Protein AF-A0A9J7ZMF9-F1 (afdb_monomer)

Organism: NCBI:txid630221

Mean predicted aligned error: 12.51 Å

Foldseek 3Di:
DVVVCVVVVNDPPDDPVVVVVVVVVVVVVVVVCVVPDDDPVVCVVVCVPVDPPPDDDDDDDDPDDPDDDDVVVVDDPVNVVVVVVVPPDDD

Radius of gyration: 32.3 Å; Cα contacts (8 Å, |Δi|>4): 16; chains: 1; bounding box: 61×34×77 Å

Secondary structure (DSSP, 8-state):
-HHHHHHTTSS--S-HHHHHHHHHHHHHHHHHHHHTPPPHHHHHHTTSS-STTS-----PPP-S------GGGG--HHHHHHHHHTTSS--

Sequence (91 aa):
MAEELEQRNILKPRNEQEQMEEKREIRHRLSRKLSQRPTVEELRHAKILIRFCDYVEVADAQDYDRRADKPWTRLTAADKVSVDGQRSVDG

Structure (mmCIF, N/CA/C/O backbone):
data_AF-A0A9J7ZMF9-F1
#
_entry.id   AF-A0A9J7ZMF9-F1
#
loop_
_atom_site.group_PDB
_atom_site.id
_atom_site.type_symbol
_atom_site.label_atom_id
_atom_site.label_alt_id
_atom_site.label_comp_id
_atom_site.label_asym_id
_atom_site.label_entity_id
_atom_site.label_seq_id
_atom_site.pdbx_PDB_ins_code
_atom_site.Cartn_x
_atom_site.Cartn_y
_atom_site.Cartn_z
_atom_site.occupancy
_atom_site.B_iso_or_equiv
_atom_site.auth_seq_id
_atom_site.auth_comp_id
_atom_site.auth_asym_id
_atom_site.auth_atom_id
_atom_site.pdbx_PDB_model_num
ATOM 1 N N . MET A 1 1 ? -20.741 -25.538 25.502 1.00 71.81 1 MET A N 1
ATOM 2 C CA . MET A 1 1 ? -21.643 -25.262 24.358 1.00 71.81 1 MET A CA 1
ATOM 3 C C . MET A 1 1 ? -21.863 -23.764 24.156 1.00 71.81 1 MET A C 1
ATOM 5 O O . MET A 1 1 ? -21.612 -23.301 23.057 1.00 71.81 1 MET A O 1
ATOM 9 N N . ALA A 1 2 ? -22.256 -22.995 25.183 1.00 80.25 2 ALA A N 1
ATOM 10 C CA . ALA A 1 2 ? -22.420 -21.536 25.062 1.00 80.25 2 ALA A CA 1
ATOM 11 C C . ALA A 1 2 ? -21.106 -20.797 24.724 1.00 80.25 2 ALA A C 1
ATOM 13 O O . ALA A 1 2 ? -21.063 -20.031 23.769 1.00 80.25 2 ALA A O 1
ATOM 14 N N . GLU A 1 3 ? -20.015 -21.121 25.422 1.00 82.50 3 GLU A N 1
ATOM 15 C CA . GLU A 1 3 ? -18.693 -20.508 25.206 1.00 82.50 3 GLU A CA 1
ATOM 16 C C . GLU A 1 3 ? -18.137 -20.736 23.784 1.00 82.50 3 GLU A C 1
ATOM 18 O O . GLU 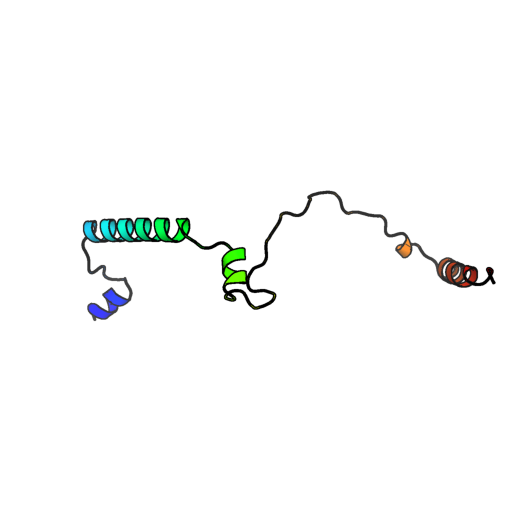A 1 3 ? -17.565 -19.837 23.173 1.00 82.50 3 GLU A O 1
ATOM 23 N N . GLU A 1 4 ? -18.376 -21.913 23.197 1.00 88.12 4 GLU A N 1
ATOM 24 C CA . GLU A 1 4 ? -17.958 -22.217 21.819 1.00 88.12 4 GLU A CA 1
ATOM 25 C C . GLU A 1 4 ? -18.722 -21.365 20.787 1.00 88.12 4 GLU A C 1
ATOM 27 O O . GLU A 1 4 ? -18.158 -20.932 19.781 1.00 88.12 4 GLU A O 1
ATOM 32 N N . LEU A 1 5 ? -20.004 -21.080 21.038 1.00 88.69 5 LEU A N 1
ATOM 33 C CA . LEU A 1 5 ? -20.820 -20.229 20.168 1.00 88.69 5 LEU A CA 1
ATOM 34 C C . LEU A 1 5 ? -20.417 -18.750 20.266 1.00 88.69 5 LEU A C 1
ATOM 36 O O . LEU A 1 5 ? -20.480 -18.040 19.260 1.00 88.69 5 LEU A O 1
ATOM 40 N N . GLU A 1 6 ? -19.966 -18.289 21.434 1.00 85.69 6 GLU A N 1
ATOM 41 C CA . GLU A 1 6 ? -19.421 -16.937 21.621 1.00 85.69 6 GLU A CA 1
ATOM 42 C C . GLU A 1 6 ? -18.074 -16.757 20.911 1.00 85.69 6 GLU A C 1
ATOM 44 O O . GLU A 1 6 ? -17.873 -15.769 20.202 1.00 85.69 6 GLU A O 1
ATOM 49 N N . GLN A 1 7 ? -17.180 -17.749 21.000 1.00 86.56 7 GLN A N 1
ATOM 50 C CA . GLN A 1 7 ? -15.899 -17.748 20.276 1.00 86.56 7 GLN A CA 1
ATOM 51 C C . GLN A 1 7 ? -16.092 -17.701 18.755 1.00 86.56 7 GLN A C 1
ATOM 53 O O . GLN A 1 7 ? -15.339 -17.031 18.047 1.00 86.56 7 GLN A O 1
ATOM 58 N N . ARG A 1 8 ? -17.139 -18.362 18.245 1.00 90.88 8 ARG A N 1
ATOM 59 C CA . ARG A 1 8 ? -17.526 -18.312 16.826 1.00 90.88 8 ARG A CA 1
ATOM 60 C C . ARG A 1 8 ? -18.315 -17.053 16.444 1.00 90.88 8 ARG A C 1
ATOM 62 O O . ARG A 1 8 ? -18.743 -16.942 15.299 1.00 90.88 8 ARG A O 1
ATOM 69 N N . ASN A 1 9 ? -18.496 -16.100 17.364 1.00 84.75 9 ASN A N 1
ATOM 70 C CA . ASN A 1 9 ? -19.277 -14.871 17.170 1.00 84.75 9 ASN A CA 1
ATOM 71 C C . ASN A 1 9 ? -20.766 -15.106 16.827 1.00 84.75 9 ASN A C 1
ATOM 73 O O . ASN A 1 9 ? -21.420 -14.206 16.298 1.00 84.75 9 ASN A O 1
ATOM 77 N N . ILE A 1 10 ? -21.302 -16.297 17.116 1.00 87.31 10 ILE A N 1
ATOM 78 C CA . ILE A 1 10 ? -22.708 -16.657 16.866 1.00 87.31 10 ILE A CA 1
ATOM 79 C C . ILE A 1 10 ? -23.591 -16.100 17.987 1.00 87.31 10 ILE A C 1
ATOM 81 O O . ILE A 1 10 ? -24.637 -15.514 17.721 1.00 87.31 10 ILE A O 1
ATOM 85 N N . LEU A 1 11 ? -23.147 -16.235 19.238 1.00 83.75 11 LEU A N 1
ATOM 86 C CA . LEU A 1 11 ? -23.716 -15.526 20.382 1.00 83.75 11 LEU A CA 1
ATOM 87 C C . LEU A 1 11 ? -22.853 -14.298 20.675 1.00 83.75 11 LEU A C 1
ATOM 89 O O . LEU A 1 11 ? -21.630 -14.393 20.759 1.00 83.75 11 LEU A O 1
ATOM 93 N N . LYS A 1 12 ? -23.483 -13.126 20.790 1.00 78.19 12 LYS A N 1
ATOM 9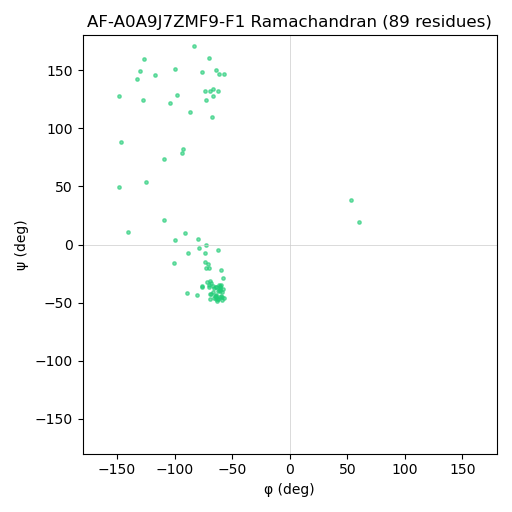4 C CA . LYS A 1 12 ? -22.806 -11.883 21.174 1.00 78.19 12 LYS A CA 1
ATOM 95 C C . LYS A 1 12 ? -22.787 -11.809 22.705 1.00 78.19 12 LYS A C 1
ATOM 97 O O . LYS A 1 12 ? -23.854 -11.634 23.284 1.00 78.19 12 LYS A O 1
ATOM 102 N N . PRO A 1 13 ? -21.620 -11.877 23.365 1.00 68.94 13 PRO A N 1
ATOM 103 C CA . PRO A 1 13 ? -21.551 -11.861 24.829 1.00 68.94 13 PRO A CA 1
ATOM 104 C C . PRO A 1 13 ? -21.820 -10.475 25.447 1.00 68.94 13 PRO A C 1
ATOM 106 O O . PRO A 1 13 ? -21.879 -10.349 26.665 1.00 68.94 13 PRO A O 1
ATOM 109 N N . ARG A 1 14 ? -21.930 -9.412 24.631 1.00 70.31 14 ARG A N 1
ATOM 110 C CA . ARG A 1 14 ? -21.728 -8.021 25.067 1.00 70.31 14 ARG A CA 1
ATOM 111 C C . ARG A 1 14 ? -22.835 -7.067 24.598 1.00 70.31 14 ARG A C 1
ATOM 11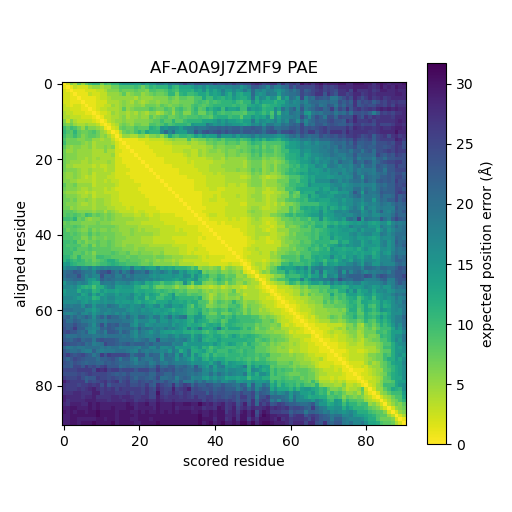3 O O . ARG A 1 14 ? -23.305 -7.176 23.464 1.00 70.31 14 ARG A O 1
ATOM 120 N N . ASN A 1 15 ? -23.210 -6.110 25.455 1.00 83.12 15 ASN A N 1
ATOM 121 C CA . ASN A 1 15 ? -24.260 -5.110 25.209 1.00 83.12 15 ASN A CA 1
ATOM 122 C C . ASN A 1 15 ? -23.987 -4.280 23.932 1.00 83.12 15 ASN A C 1
ATOM 124 O O . ASN A 1 15 ? -22.832 -4.004 23.601 1.00 83.12 15 ASN A O 1
ATOM 128 N N . GLU A 1 16 ? -25.032 -3.857 23.213 1.00 85.75 16 GLU A N 1
ATOM 129 C CA . GLU A 1 16 ? -24.906 -3.099 21.955 1.00 85.75 16 GLU A CA 1
ATOM 130 C C . GLU A 1 16 ? -24.124 -1.792 22.131 1.00 85.75 16 GLU A C 1
ATOM 132 O O . GLU A 1 16 ? -23.304 -1.433 21.282 1.00 85.75 16 GLU A O 1
ATOM 137 N N . GLN A 1 17 ? -24.328 -1.109 23.259 1.00 88.88 17 GLN A N 1
ATOM 138 C CA .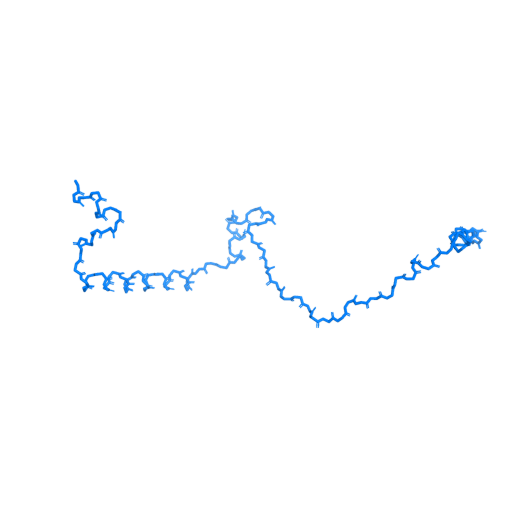 GLN A 1 17 ? -23.631 0.135 23.576 1.00 88.88 17 GLN A CA 1
ATOM 139 C C . GLN A 1 17 ? -22.120 -0.076 23.736 1.00 88.88 17 GLN A C 1
ATOM 141 O O . GLN A 1 17 ? -21.329 0.672 23.163 1.00 88.88 17 GLN A O 1
ATOM 146 N N . GLU A 1 18 ? -21.715 -1.136 24.436 1.00 88.69 18 GLU A N 1
ATOM 147 C CA . GLU A 1 18 ? -20.301 -1.478 24.615 1.00 88.69 18 GLU A CA 1
ATOM 148 C C . GLU A 1 18 ? -19.648 -1.878 23.286 1.00 88.69 18 GLU A C 1
AT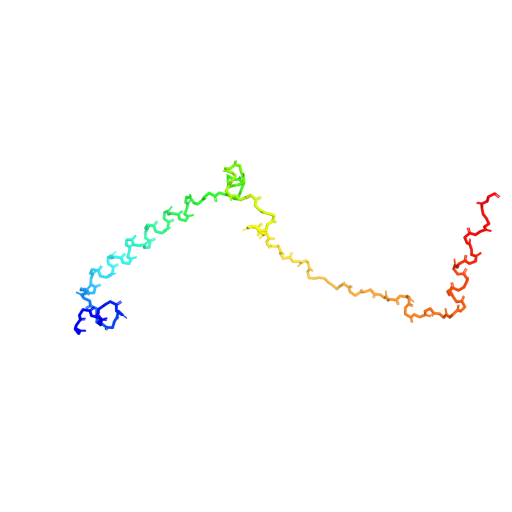OM 150 O O . GLU A 1 18 ? -18.519 -1.482 23.009 1.00 88.69 18 GLU A O 1
ATOM 155 N N . GLN A 1 19 ? -20.369 -2.589 22.412 1.00 88.75 19 GLN A N 1
AT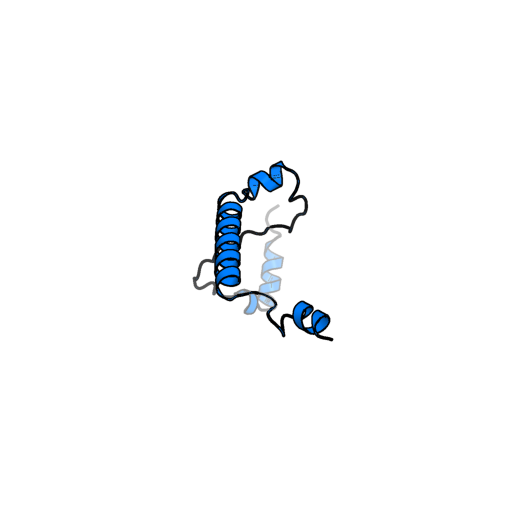OM 156 C CA . GLN A 1 19 ? -19.879 -2.897 21.063 1.00 88.75 19 GLN A CA 1
ATOM 157 C C . GLN A 1 19 ? -19.694 -1.632 20.212 1.00 88.75 19 GLN A C 1
ATOM 159 O O . GLN A 1 19 ? -18.778 -1.554 19.388 1.00 88.75 19 GLN A O 1
ATOM 164 N N . MET A 1 20 ? -20.581 -0.644 20.360 1.00 91.62 20 MET A N 1
ATOM 165 C CA . MET A 1 20 ? -20.478 0.620 19.634 1.00 91.62 20 MET A CA 1
ATOM 166 C C . MET A 1 20 ? -19.280 1.442 20.114 1.00 91.62 20 MET A C 1
ATOM 168 O O . MET A 1 20 ? -18.545 1.991 19.286 1.00 91.62 20 MET A O 1
ATOM 172 N N . GLU A 1 21 ? -19.060 1.491 21.426 1.00 94.94 21 GLU A N 1
ATOM 173 C CA . GLU A 1 21 ? -17.903 2.145 22.031 1.00 94.94 21 GLU A CA 1
ATOM 174 C C . GLU A 1 21 ? -16.595 1.459 21.620 1.00 94.94 21 GLU A C 1
ATOM 176 O O . GLU A 1 21 ? -15.701 2.122 21.097 1.00 94.94 21 GLU A O 1
ATOM 181 N N . GLU A 1 22 ? -16.530 0.127 21.683 1.00 93.94 22 GLU A N 1
ATOM 182 C CA . GLU A 1 22 ? -15.370 -0.649 21.234 1.00 93.94 22 GLU A CA 1
ATOM 183 C C . GLU A 1 22 ? -15.060 -0.397 19.749 1.00 93.94 22 GLU A C 1
ATOM 185 O O . GLU A 1 22 ? -13.919 -0.120 19.371 1.00 93.94 22 GLU A O 1
ATOM 190 N N . LYS A 1 23 ? -16.077 -0.401 18.876 1.00 94.81 23 LYS A N 1
ATOM 191 C CA . LYS A 1 23 ? -15.897 -0.057 17.455 1.00 94.81 23 LYS A CA 1
ATOM 192 C C . LYS A 1 23 ? -15.380 1.368 17.272 1.00 94.81 23 LYS A C 1
ATOM 194 O O . LYS A 1 23 ? -14.547 1.604 16.391 1.00 94.81 23 LYS A O 1
ATOM 199 N N . ARG A 1 24 ? -15.873 2.324 18.063 1.00 97.12 24 ARG A N 1
ATOM 200 C CA . ARG A 1 24 ? -15.425 3.722 18.019 1.00 97.12 24 ARG A CA 1
ATOM 201 C C . ARG A 1 24 ? -13.964 3.834 18.449 1.00 97.12 24 ARG A C 1
ATOM 203 O O . ARG A 1 24 ? -13.194 4.499 17.756 1.00 97.12 24 ARG A O 1
ATOM 210 N N . GLU A 1 25 ? -13.567 3.157 19.520 1.00 97.44 25 GLU A N 1
ATOM 211 C CA . GLU A 1 25 ? -12.181 3.119 19.989 1.00 97.44 25 GLU A CA 1
ATOM 212 C C . GLU A 1 25 ? -11.249 2.456 18.975 1.00 97.44 25 GLU A C 1
ATOM 214 O O . GLU A 1 25 ? -10.195 3.009 18.652 1.00 97.44 25 GLU A O 1
ATOM 219 N N . ILE A 1 26 ? -11.650 1.316 18.403 1.00 97.69 26 ILE A N 1
ATOM 220 C CA . ILE A 1 26 ? -10.887 0.630 17.353 1.00 97.69 26 ILE A CA 1
ATOM 221 C C . ILE A 1 26 ? -10.701 1.553 16.150 1.00 97.69 26 ILE A C 1
ATOM 223 O O . ILE A 1 26 ? -9.574 1.708 15.673 1.00 97.69 26 ILE A O 1
ATOM 227 N N . ARG A 1 27 ? -11.774 2.206 15.685 1.00 97.94 27 ARG A N 1
ATOM 228 C CA . ARG A 1 27 ? -11.717 3.153 14.562 1.00 97.94 27 ARG A CA 1
ATOM 229 C C . ARG A 1 27 ? -10.786 4.322 14.869 1.00 97.94 27 ARG A C 1
ATOM 231 O O . ARG A 1 27 ? -9.963 4.682 14.026 1.00 97.94 27 ARG A O 1
ATOM 238 N N . HIS A 1 28 ? -10.884 4.896 16.066 1.00 98.31 28 HIS A N 1
ATOM 239 C CA . HIS A 1 28 ? -10.031 6.005 16.483 1.00 98.31 28 HIS A CA 1
ATOM 240 C C . HIS A 1 28 ? -8.558 5.580 16.544 1.00 98.31 28 HIS A C 1
ATOM 242 O O . HIS A 1 28 ? -7.696 6.217 15.938 1.00 98.31 28 HIS A O 1
ATOM 248 N N . ARG A 1 29 ? -8.263 4.445 17.190 1.00 98.12 29 ARG A N 1
ATOM 249 C CA . ARG A 1 29 ? -6.911 3.883 17.289 1.00 98.12 29 ARG A CA 1
ATOM 250 C C . ARG A 1 29 ? -6.317 3.581 15.916 1.00 98.12 29 ARG A C 1
ATOM 252 O O . ARG A 1 29 ? -5.151 3.900 15.687 1.00 98.12 29 ARG A O 1
ATOM 259 N N . LEU A 1 30 ? -7.098 2.982 15.018 1.00 98.19 30 LEU A N 1
ATOM 260 C CA . LEU A 1 30 ? -6.672 2.684 13.652 1.00 98.19 30 LEU A CA 1
ATOM 261 C C . LEU A 1 30 ? -6.355 3.968 12.881 1.00 98.19 30 LEU A C 1
ATOM 263 O O . LEU A 1 30 ? -5.288 4.054 12.283 1.00 98.19 30 LEU A O 1
ATOM 267 N N . SER A 1 31 ? -7.228 4.976 12.960 1.00 98.12 31 SER A N 1
ATOM 268 C CA . SER A 1 31 ? -7.032 6.262 12.275 1.00 98.12 31 SER A CA 1
ATOM 269 C C . SER A 1 31 ? -5.717 6.924 12.692 1.00 98.12 31 SER A C 1
ATOM 271 O O . SER A 1 31 ? -4.933 7.313 11.831 1.00 98.12 31 SER A O 1
ATOM 273 N N . ARG A 1 32 ? -5.415 6.956 14.000 1.00 98.12 32 ARG A N 1
ATOM 274 C CA . ARG A 1 32 ? -4.129 7.478 14.499 1.00 98.12 32 ARG A CA 1
ATOM 275 C C . ARG A 1 32 ? -2.922 6.673 14.007 1.00 98.12 32 ARG A C 1
ATOM 277 O O . ARG A 1 32 ? -1.884 7.251 13.711 1.00 98.12 32 ARG A O 1
ATOM 284 N N . LYS A 1 33 ? -3.027 5.338 13.952 1.00 98.00 33 LYS A N 1
ATOM 285 C CA . LYS A 1 33 ? -1.933 4.479 13.463 1.00 98.00 33 LYS A CA 1
ATOM 286 C C . LYS A 1 33 ? -1.672 4.692 11.973 1.00 98.00 33 LYS A C 1
ATOM 288 O O . LYS A 1 33 ? -0.519 4.742 11.566 1.00 98.00 33 LYS A O 1
ATOM 293 N N . LEU A 1 34 ? -2.728 4.825 11.172 1.00 97.31 34 LEU A N 1
ATOM 294 C CA . LEU A 1 34 ? -2.607 5.063 9.735 1.00 97.31 34 LEU A CA 1
ATOM 295 C C . LEU A 1 34 ? -2.070 6.465 9.428 1.00 97.31 34 LEU A C 1
ATOM 297 O O . LEU A 1 34 ? -1.283 6.603 8.498 1.00 97.31 34 LEU A O 1
ATOM 301 N N . SER A 1 35 ? -2.427 7.480 10.225 1.00 96.94 35 SER A N 1
ATOM 302 C CA . SER A 1 35 ? -1.907 8.844 10.047 1.00 96.94 35 SER A CA 1
ATOM 303 C C . SER A 1 35 ? -0.427 8.993 10.412 1.00 96.94 35 SER A C 1
ATOM 305 O O . SER A 1 35 ? 0.199 9.960 10.005 1.00 96.94 35 SER A O 1
ATOM 307 N N . GLN A 1 36 ? 0.125 8.069 11.202 1.00 96.75 36 GLN A N 1
ATOM 308 C CA . GLN A 1 36 ? 1.536 8.044 11.614 1.00 96.75 36 GLN A CA 1
ATOM 309 C C . GLN A 1 36 ? 2.305 6.904 10.931 1.00 96.75 36 GLN A C 1
ATOM 311 O O . GLN A 1 36 ? 3.319 6.430 11.442 1.00 96.75 36 GLN A O 1
ATOM 316 N N . ARG A 1 37 ? 1.789 6.393 9.809 1.00 96.38 37 ARG A N 1
ATOM 317 C CA . ARG A 1 37 ? 2.434 5.299 9.088 1.00 96.38 37 ARG A CA 1
ATOM 318 C C . ARG A 1 37 ? 3.739 5.804 8.451 1.00 96.38 37 ARG A C 1
ATOM 320 O O . ARG A 1 37 ? 3.692 6.830 7.776 1.00 96.38 37 ARG A O 1
ATOM 327 N N . PRO A 1 38 ? 4.866 5.085 8.613 1.00 95.75 38 PRO A N 1
ATOM 328 C CA . PRO A 1 38 ? 6.125 5.465 7.986 1.00 95.75 38 PRO A CA 1
ATOM 329 C C . PRO A 1 38 ? 6.028 5.396 6.460 1.00 95.75 38 PRO A C 1
ATOM 331 O O . PRO A 1 38 ? 5.288 4.584 5.892 1.00 95.75 38 PRO A O 1
ATOM 334 N N . THR A 1 39 ? 6.810 6.245 5.811 1.00 93.00 39 THR A N 1
ATOM 335 C CA . THR A 1 39 ? 7.015 6.268 4.367 1.00 93.00 39 THR A CA 1
ATOM 336 C C . THR A 1 39 ? 7.822 5.056 3.905 1.00 93.00 39 THR A C 1
ATOM 338 O O . THR A 1 39 ? 8.537 4.404 4.669 1.00 93.00 39 THR A O 1
ATOM 341 N N . VAL A 1 40 ? 7.729 4.754 2.612 1.00 90.88 40 VAL A N 1
ATOM 342 C CA . VAL A 1 40 ? 8.511 3.677 1.987 1.00 90.88 40 VAL A CA 1
ATOM 343 C C . VAL A 1 40 ? 10.010 3.950 2.117 1.00 90.88 40 VAL A C 1
ATOM 345 O O . VAL A 1 40 ? 10.774 3.027 2.389 1.00 90.88 40 VAL A O 1
ATOM 348 N N . GLU A 1 41 ? 10.418 5.212 1.983 1.00 90.56 41 GLU A N 1
ATOM 349 C CA . GLU A 1 41 ? 11.816 5.629 2.091 1.00 90.56 41 GLU A CA 1
ATOM 350 C C . GLU A 1 41 ? 12.378 5.385 3.498 1.00 90.56 41 GLU A C 1
ATOM 352 O O . GLU A 1 41 ? 13.451 4.806 3.657 1.00 90.56 41 GLU A O 1
ATOM 357 N N . GLU A 1 42 ? 11.614 5.711 4.544 1.00 94.12 42 GLU A N 1
ATOM 358 C CA . GLU A 1 42 ? 11.993 5.408 5.930 1.00 94.12 42 GLU A CA 1
ATOM 359 C C . GLU A 1 42 ? 12.136 3.898 6.173 1.00 94.12 42 GLU A C 1
ATOM 361 O O . GLU A 1 42 ? 13.073 3.462 6.844 1.00 94.12 42 GLU A O 1
ATOM 366 N N . LEU A 1 43 ? 11.259 3.074 5.590 1.00 93.75 43 LEU A N 1
ATOM 367 C CA . LEU A 1 43 ? 11.344 1.614 5.709 1.00 93.75 43 LEU A CA 1
ATOM 368 C C . LEU A 1 43 ? 12.557 1.022 4.965 1.00 93.75 43 LEU A C 1
ATOM 370 O O . LEU A 1 43 ? 13.112 0.012 5.412 1.00 93.75 43 LEU A O 1
ATOM 374 N N . ARG A 1 44 ? 12.985 1.634 3.852 1.00 89.81 44 ARG A N 1
ATOM 375 C CA . ARG A 1 44 ? 14.225 1.274 3.139 1.00 89.81 44 ARG A CA 1
ATOM 376 C C . ARG A 1 44 ? 15.454 1.651 3.964 1.00 89.81 44 ARG A C 1
ATOM 378 O O . ARG A 1 44 ? 16.320 0.802 4.171 1.00 89.81 44 ARG A O 1
ATOM 385 N N . HIS A 1 45 ? 15.492 2.869 4.510 1.00 91.94 45 HIS A N 1
ATOM 386 C CA . HIS A 1 45 ? 16.567 3.324 5.399 1.00 91.94 45 HIS A CA 1
ATOM 387 C C . HIS A 1 45 ? 16.703 2.452 6.652 1.00 91.94 45 HIS A C 1
ATOM 389 O O . HIS A 1 45 ? 17.813 2.086 7.037 1.00 91.94 45 HIS A O 1
ATOM 395 N N . ALA A 1 46 ? 15.578 2.045 7.244 1.00 93.44 46 ALA A N 1
ATOM 396 C CA . ALA A 1 46 ? 15.547 1.139 8.388 1.00 93.44 46 ALA A CA 1
ATOM 397 C C . ALA A 1 46 ? 15.895 -0.323 8.039 1.00 93.44 46 ALA A C 1
ATOM 399 O O . ALA A 1 46 ? 15.900 -1.168 8.932 1.00 93.44 46 ALA A O 1
ATOM 400 N N . LYS A 1 47 ? 16.174 -0.646 6.763 1.00 90.12 47 LYS A N 1
ATOM 401 C CA . LYS A 1 47 ? 16.418 -2.013 6.263 1.00 90.12 47 LYS A CA 1
ATOM 402 C C . LYS A 1 47 ? 15.295 -2.989 6.633 1.00 90.12 47 LYS A C 1
ATOM 404 O O . LYS A 1 47 ? 15.541 -4.152 6.939 1.00 90.12 47 LYS A O 1
ATOM 409 N N . ILE A 1 48 ? 14.056 -2.508 6.592 1.00 92.31 48 ILE A N 1
ATOM 410 C CA . ILE A 1 48 ? 12.856 -3.338 6.737 1.00 92.31 48 ILE A CA 1
ATOM 411 C C . ILE A 1 48 ? 12.421 -3.845 5.355 1.00 92.31 48 ILE A C 1
ATOM 413 O O . ILE A 1 48 ? 12.104 -5.020 5.201 1.00 92.31 48 ILE A O 1
ATOM 417 N N . LEU A 1 49 ? 12.470 -2.982 4.333 1.00 89.75 49 LEU A N 1
ATOM 418 C CA . LEU A 1 49 ? 12.230 -3.348 2.931 1.00 89.75 49 LEU A CA 1
ATOM 419 C C . LEU A 1 49 ? 13.557 -3.691 2.238 1.00 89.75 49 LEU A C 1
ATOM 421 O O . LEU A 1 49 ? 14.156 -2.842 1.580 1.00 89.75 49 LEU A O 1
ATOM 425 N N . ILE A 1 50 ? 14.038 -4.924 2.426 1.00 79.81 50 ILE A N 1
ATOM 426 C CA . ILE A 1 50 ? 15.363 -5.368 1.944 1.00 79.81 50 ILE A CA 1
ATOM 427 C C . ILE A 1 50 ? 15.324 -6.188 0.653 1.00 79.81 50 ILE A C 1
ATOM 429 O O . ILE A 1 50 ? 16.368 -6.362 0.026 1.00 79.81 50 ILE A O 1
ATOM 433 N N . ARG A 1 51 ? 14.161 -6.716 0.245 1.00 81.06 51 ARG A N 1
ATOM 434 C CA . ARG A 1 51 ? 14.050 -7.538 -0.969 1.00 81.06 51 ARG A CA 1
ATOM 435 C C . ARG A 1 51 ? 13.510 -6.726 -2.135 1.00 81.06 51 ARG A C 1
ATOM 437 O O . ARG A 1 51 ? 12.722 -5.799 -1.971 1.00 81.06 51 ARG A O 1
ATOM 444 N N . PHE A 1 52 ? 13.913 -7.135 -3.334 1.00 69.62 52 PHE A N 1
ATOM 445 C CA . PHE A 1 52 ? 13.681 -6.431 -4.597 1.00 69.62 52 PHE A CA 1
ATOM 446 C C . PHE A 1 52 ? 12.193 -6.271 -4.994 1.00 69.62 52 PHE A C 1
ATOM 448 O O . PHE A 1 52 ? 11.891 -5.602 -5.973 1.00 69.62 52 PHE A O 1
ATOM 455 N N . CYS A 1 53 ? 11.245 -6.837 -4.243 1.00 77.25 53 CYS A N 1
ATOM 456 C CA . CYS A 1 53 ? 9.829 -6.892 -4.617 1.00 77.25 53 CYS A CA 1
ATOM 457 C C . CYS A 1 53 ? 8.827 -6.673 -3.466 1.00 77.25 53 CYS A C 1
ATOM 459 O O . CYS A 1 53 ? 7.636 -6.888 -3.668 1.00 77.25 53 CYS A O 1
ATOM 461 N N . ASP A 1 54 ? 9.257 -6.240 -2.274 1.00 83.25 54 ASP A N 1
ATOM 462 C CA . ASP A 1 54 ? 8.334 -6.081 -1.130 1.00 83.25 54 ASP A CA 1
ATOM 463 C C . ASP A 1 54 ? 7.386 -4.866 -1.280 1.00 83.25 54 ASP A C 1
ATOM 465 O O . ASP A 1 54 ? 6.335 -4.805 -0.641 1.00 83.25 54 ASP A O 1
ATOM 469 N N . TYR A 1 55 ? 7.735 -3.900 -2.136 1.00 85.12 55 TYR A N 1
ATOM 470 C CA . TYR A 1 55 ? 6.891 -2.756 -2.477 1.00 85.12 55 TYR A CA 1
ATOM 471 C C . TYR A 1 55 ? 7.149 -2.316 -3.920 1.00 85.12 55 TYR A C 1
ATOM 473 O O . TYR A 1 55 ? 8.298 -2.066 -4.295 1.00 85.12 55 TYR A O 1
ATOM 481 N N . VAL A 1 56 ? 6.078 -2.207 -4.709 1.00 86.44 56 VAL A N 1
ATOM 482 C CA . VAL A 1 56 ? 6.105 -1.758 -6.105 1.00 86.44 56 VAL A CA 1
ATOM 483 C C . VAL A 1 56 ? 5.104 -0.623 -6.253 1.00 86.44 56 VAL A C 1
ATOM 485 O O . VAL A 1 56 ? 3.930 -0.777 -5.916 1.00 86.44 56 VAL A O 1
ATOM 488 N N . GLU A 1 57 ? 5.573 0.518 -6.744 1.00 85.94 57 GLU A N 1
ATOM 489 C CA . GLU A 1 57 ? 4.697 1.636 -7.078 1.00 85.94 57 GLU A CA 1
ATOM 490 C C . GLU A 1 57 ? 3.931 1.321 -8.358 1.00 85.94 57 GLU A C 1
ATOM 492 O O . GLU A 1 57 ? 4.507 0.880 -9.354 1.00 85.94 57 GLU A O 1
ATOM 497 N N . VAL A 1 58 ? 2.618 1.539 -8.319 1.00 89.50 58 VAL A N 1
ATOM 498 C CA . VAL A 1 58 ? 1.749 1.409 -9.485 1.00 89.50 58 VAL A CA 1
ATOM 499 C C . VAL A 1 58 ? 1.417 2.813 -9.961 1.00 89.50 58 VAL A C 1
ATOM 501 O O . VAL A 1 58 ? 0.871 3.611 -9.203 1.00 89.50 58 VAL A O 1
ATOM 504 N N . ALA A 1 59 ? 1.760 3.097 -11.212 1.00 91.50 59 ALA A N 1
ATOM 505 C CA . ALA A 1 59 ? 1.387 4.319 -11.903 1.00 91.50 59 ALA A CA 1
ATOM 506 C C . ALA A 1 59 ? 0.511 3.965 -13.104 1.00 91.50 59 ALA A C 1
ATOM 508 O O . ALA A 1 59 ? 0.718 2.930 -13.748 1.00 91.50 59 ALA A O 1
ATOM 509 N N . ASP A 1 60 ? -0.446 4.833 -13.412 1.00 93.75 60 ASP A N 1
ATOM 510 C CA . ASP A 1 60 ? -1.270 4.669 -14.599 1.00 93.75 60 ASP A CA 1
ATOM 511 C C . ASP A 1 60 ? -0.414 4.832 -15.859 1.00 93.75 60 ASP A C 1
ATOM 513 O O . ASP A 1 60 ? 0.399 5.752 -15.989 1.00 93.75 60 ASP A O 1
ATOM 517 N N . ALA A 1 61 ? -0.592 3.912 -16.803 1.00 91.31 61 ALA A N 1
ATOM 518 C CA . ALA A 1 61 ? 0.016 4.035 -18.116 1.00 91.31 61 ALA A CA 1
ATOM 519 C C . ALA A 1 61 ? -0.749 5.072 -18.947 1.00 91.31 61 ALA A C 1
ATOM 521 O O . ALA A 1 61 ? -1.966 5.206 -18.825 1.00 91.31 61 ALA A O 1
ATOM 522 N N . GLN A 1 62 ? -0.045 5.769 -19.841 1.00 93.56 62 GLN A N 1
ATOM 523 C CA . GLN A 1 62 ? -0.711 6.655 -20.791 1.00 93.56 62 GLN A CA 1
ATOM 524 C C . GLN A 1 62 ? -1.649 5.849 -21.703 1.00 93.56 62 GLN A C 1
ATOM 526 O O . GLN A 1 62 ? -1.253 4.826 -22.281 1.00 93.56 62 GLN A O 1
ATOM 531 N N . ASP A 1 63 ? -2.875 6.346 -21.851 1.00 92.75 63 ASP A N 1
ATOM 532 C CA . ASP A 1 63 ? -3.889 5.770 -22.730 1.00 92.75 63 ASP A CA 1
ATOM 533 C C . ASP A 1 63 ? -3.849 6.460 -24.097 1.00 92.75 63 ASP A C 1
ATOM 535 O O . ASP A 1 63 ? -4.596 7.392 -24.388 1.00 92.75 63 ASP A O 1
ATOM 539 N N . TYR A 1 64 ? -2.882 6.053 -24.917 1.00 93.50 64 TYR A N 1
ATOM 540 C CA . TYR A 1 64 ? -2.779 6.472 -26.311 1.00 93.50 64 TYR A CA 1
ATOM 541 C C . TYR A 1 64 ? -2.684 5.258 -27.226 1.00 93.50 64 TYR A C 1
ATOM 543 O O . TYR A 1 64 ? -2.302 4.158 -26.808 1.00 93.50 64 TYR A O 1
ATOM 551 N N . ASP A 1 65 ? -3.010 5.468 -28.500 1.00 93.56 65 ASP A N 1
ATOM 552 C CA . ASP A 1 65 ? -2.914 4.419 -29.503 1.00 93.56 65 ASP A CA 1
ATOM 553 C C . ASP A 1 65 ? -1.446 4.036 -29.753 1.00 93.56 65 ASP A C 1
ATOM 555 O O . ASP A 1 65 ? -0.665 4.794 -30.325 1.00 93.56 65 ASP A O 1
ATOM 559 N N . ARG A 1 66 ? -1.073 2.832 -29.311 1.00 93.44 66 ARG A N 1
ATOM 560 C CA . ARG A 1 66 ? 0.267 2.248 -29.487 1.00 93.44 66 ARG A CA 1
ATOM 561 C C . ARG A 1 66 ? 0.391 1.421 -30.766 1.00 93.44 66 ARG A C 1
ATOM 563 O O . ARG A 1 66 ? 1.362 0.678 -30.927 1.00 93.44 66 ARG A O 1
ATOM 570 N N . ARG A 1 67 ? -0.604 1.470 -31.654 1.00 94.50 67 ARG A N 1
ATOM 571 C CA . ARG A 1 67 ? -0.547 0.768 -32.936 1.00 94.50 67 ARG A CA 1
ATOM 572 C C . ARG A 1 67 ? 0.543 1.386 -33.805 1.00 94.50 67 ARG A C 1
ATOM 574 O O . ARG A 1 67 ? 0.568 2.584 -34.057 1.00 94.50 67 ARG A O 1
ATOM 581 N N . ALA A 1 68 ? 1.417 0.525 -34.304 1.00 93.38 68 ALA A N 1
ATOM 582 C CA . ALA A 1 68 ? 2.390 0.846 -35.332 1.00 93.38 68 ALA A CA 1
ATOM 583 C C . ALA A 1 68 ? 2.306 -0.214 -36.431 1.00 93.38 68 ALA A C 1
ATOM 585 O O . ALA A 1 68 ? 1.974 -1.377 -36.161 1.00 93.38 68 ALA A O 1
ATOM 586 N N . ASP A 1 69 ? 2.606 0.185 -37.667 1.00 93.69 69 ASP A N 1
ATOM 587 C CA . ASP A 1 69 ? 2.758 -0.773 -38.756 1.00 93.69 69 ASP A CA 1
ATOM 588 C C . ASP A 1 69 ? 3.911 -1.736 -38.446 1.00 93.69 69 ASP A C 1
ATOM 590 O O . ASP A 1 69 ? 4.902 -1.376 -37.806 1.00 93.69 69 ASP A O 1
ATOM 594 N N . LYS A 1 70 ? 3.769 -2.982 -38.893 1.00 93.06 70 LYS A N 1
ATOM 595 C CA . LYS A 1 70 ? 4.766 -4.038 -38.697 1.00 93.06 70 LYS A CA 1
ATOM 596 C C . LYS A 1 70 ? 5.424 -4.342 -40.039 1.00 93.06 70 LYS A C 1
ATOM 598 O O . LYS A 1 70 ? 5.118 -5.386 -40.621 1.00 93.06 70 LYS A O 1
ATOM 603 N N . PRO A 1 71 ? 6.308 -3.473 -40.563 1.00 92.38 71 PRO A N 1
ATOM 604 C CA . PRO A 1 71 ? 6.799 -3.577 -41.939 1.00 92.38 71 PRO A CA 1
ATOM 605 C C . PRO A 1 71 ? 7.486 -4.919 -42.220 1.00 92.38 71 PRO A C 1
ATOM 607 O O . PRO A 1 71 ? 7.389 -5.449 -43.324 1.00 92.38 71 PRO A O 1
ATOM 610 N N . TRP A 1 72 ? 8.083 -5.534 -41.194 1.00 88.75 72 TRP A N 1
ATOM 611 C CA . TRP A 1 72 ? 8.713 -6.851 -41.287 1.00 88.75 72 TRP A CA 1
ATOM 612 C C . TRP A 1 72 ? 7.763 -7.981 -41.702 1.00 88.75 72 TRP A C 1
ATOM 614 O O . TRP A 1 72 ? 8.217 -9.000 -42.216 1.00 88.75 72 TRP A O 1
ATOM 624 N N . THR A 1 73 ? 6.450 -7.826 -41.509 1.00 92.44 73 THR A N 1
ATOM 625 C CA . THR A 1 73 ? 5.467 -8.829 -41.951 1.00 92.44 73 THR A CA 1
ATOM 626 C C . THR A 1 73 ? 5.300 -8.886 -43.469 1.00 92.44 73 THR A C 1
ATOM 628 O O . THR A 1 73 ? 4.793 -9.884 -43.972 1.00 92.44 73 THR A O 1
ATOM 631 N N . ARG A 1 74 ? 5.754 -7.862 -44.206 1.00 92.31 74 ARG A N 1
ATOM 632 C CA . ARG A 1 74 ? 5.685 -7.803 -45.676 1.00 92.31 74 ARG A CA 1
ATOM 633 C C . ARG A 1 74 ? 7.005 -8.171 -46.371 1.00 92.31 74 ARG A C 1
ATOM 635 O O . ARG A 1 74 ? 7.070 -8.091 -47.590 1.00 92.31 74 ARG A O 1
ATOM 642 N N . LEU A 1 75 ? 8.041 -8.570 -45.625 1.00 90.19 75 LEU A N 1
ATOM 643 C CA . LEU A 1 75 ? 9.357 -8.899 -46.188 1.00 90.19 75 LEU A CA 1
ATOM 644 C C . LEU A 1 75 ? 9.342 -10.231 -46.949 1.00 90.19 75 LEU A C 1
ATOM 646 O O . LEU A 1 75 ? 9.052 -11.289 -46.379 1.00 90.19 75 LEU A O 1
ATOM 650 N N . THR A 1 76 ? 9.747 -10.186 -48.216 1.00 90.12 76 THR A N 1
ATOM 651 C CA . THR A 1 76 ? 9.953 -11.361 -49.070 1.00 90.12 76 THR A CA 1
ATOM 652 C C . THR A 1 76 ? 11.330 -11.999 -48.843 1.00 90.12 76 THR A C 1
ATOM 654 O O . THR A 1 76 ? 12.190 -11.455 -48.150 1.00 90.12 76 THR A O 1
ATOM 657 N N . ALA A 1 77 ? 11.563 -13.188 -49.416 1.00 85.56 77 ALA A N 1
ATOM 658 C CA . ALA A 1 77 ? 12.877 -13.838 -49.365 1.00 85.56 77 ALA A CA 1
ATOM 659 C C . ALA A 1 77 ? 13.969 -12.997 -50.052 1.00 85.56 77 ALA A C 1
ATOM 661 O O . ALA A 1 77 ? 15.094 -12.961 -49.565 1.00 85.56 77 ALA A O 1
ATOM 662 N N . ALA A 1 78 ? 13.621 -12.283 -51.127 1.00 84.62 78 ALA A N 1
ATOM 663 C CA . ALA A 1 78 ? 14.531 -11.369 -51.808 1.00 84.62 78 ALA A CA 1
ATOM 664 C C . ALA A 1 78 ? 14.907 -10.182 -50.908 1.00 84.62 78 ALA A C 1
ATOM 666 O O . ALA A 1 78 ? 16.091 -9.911 -50.733 1.00 84.62 78 ALA A O 1
ATOM 667 N N . ASP A 1 79 ? 13.925 -9.561 -50.242 1.00 86.69 79 ASP A N 1
ATOM 668 C CA . ASP A 1 79 ? 14.165 -8.427 -49.335 1.00 86.69 79 ASP A CA 1
ATOM 669 C C . ASP A 1 79 ? 15.105 -8.796 -48.177 1.00 86.69 79 ASP A C 1
ATOM 671 O O . ASP A 1 79 ? 15.921 -7.987 -47.740 1.00 86.69 79 ASP A O 1
ATOM 675 N N . LYS A 1 80 ? 15.027 -10.040 -47.690 1.00 81.00 80 LYS A N 1
ATOM 676 C CA . LYS A 1 80 ? 15.906 -10.548 -46.624 1.00 81.00 80 LYS A CA 1
ATOM 677 C C . LYS A 1 80 ? 17.353 -10.732 -47.088 1.00 81.00 80 LYS A C 1
ATOM 679 O O . LYS A 1 80 ? 18.264 -10.470 -46.311 1.00 81.00 80 LYS A O 1
ATOM 684 N N . VAL A 1 81 ? 17.562 -11.166 -48.332 1.00 78.12 81 VAL A N 1
ATOM 685 C CA . VAL A 1 81 ? 18.901 -11.360 -48.920 1.00 78.12 81 VAL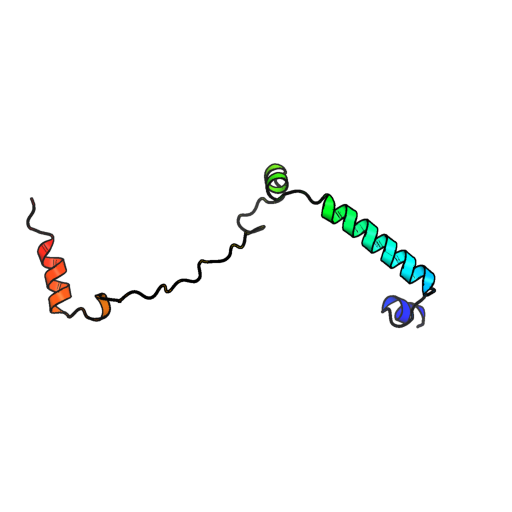 A CA 1
ATOM 686 C C . VAL A 1 81 ? 19.531 -10.018 -49.308 1.00 78.12 81 VAL A C 1
ATOM 688 O O . VAL A 1 81 ? 20.728 -9.822 -49.113 1.00 78.12 81 VAL A O 1
ATOM 691 N N . SER A 1 82 ? 18.736 -9.059 -49.792 1.00 75.38 82 SER A N 1
ATOM 692 C CA . SER A 1 82 ? 19.213 -7.713 -50.140 1.00 75.38 82 SER A CA 1
ATOM 693 C C . SER A 1 82 ? 19.731 -6.923 -48.932 1.00 75.38 82 SER A C 1
ATOM 695 O O . SER A 1 82 ? 20.733 -6.222 -49.054 1.00 75.38 82 SER A O 1
ATOM 697 N N . VAL A 1 83 ? 19.109 -7.076 -47.757 1.00 67.00 83 VAL A N 1
ATOM 698 C CA . VAL A 1 83 ? 19.557 -6.425 -46.508 1.00 67.00 83 VAL A CA 1
ATOM 699 C C . VAL A 1 83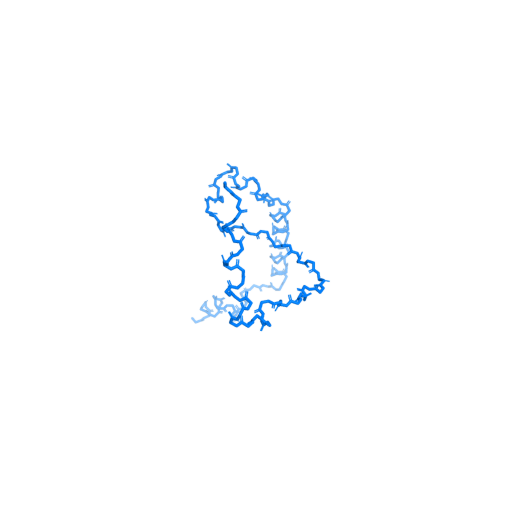 ? 20.897 -6.982 -46.006 1.00 67.00 83 VAL A C 1
ATOM 701 O O . VAL A 1 83 ? 21.700 -6.235 -45.449 1.00 67.00 83 VAL A O 1
ATOM 704 N N . ASP A 1 84 ? 21.163 -8.271 -46.223 1.00 61.16 84 ASP A N 1
ATOM 705 C CA . ASP A 1 84 ? 22.412 -8.929 -45.814 1.00 61.16 84 ASP A CA 1
ATOM 706 C C . ASP A 1 84 ? 23.585 -8.574 -46.754 1.00 61.16 84 ASP A C 1
ATOM 708 O O . ASP A 1 84 ? 24.705 -8.326 -46.308 1.00 61.16 84 ASP A O 1
ATOM 712 N N . GLY A 1 85 ? 23.310 -8.429 -48.058 1.00 58.78 85 GLY A N 1
ATOM 713 C CA . GLY A 1 85 ? 24.311 -8.114 -49.087 1.00 58.78 85 GLY A CA 1
ATOM 714 C C . GLY A 1 85 ? 24.844 -6.672 -49.105 1.00 58.78 85 GLY A C 1
ATOM 715 O O . GLY A 1 85 ? 25.873 -6.420 -49.726 1.00 58.78 85 GLY A O 1
ATOM 716 N N . GLN A 1 86 ? 24.196 -5.717 -48.426 1.00 55.84 86 GLN A N 1
ATOM 717 C CA . GLN A 1 86 ? 24.625 -4.304 -48.396 1.00 55.84 86 GLN A CA 1
ATOM 718 C C . GLN A 1 86 ? 25.636 -3.965 -47.283 1.00 55.84 86 GLN A C 1
ATOM 720 O O . GLN A 1 86 ? 26.167 -2.859 -47.271 1.00 55.84 86 GLN A O 1
ATOM 725 N N . ARG A 1 87 ? 25.943 -4.885 -46.355 1.00 57.78 87 ARG A N 1
ATOM 726 C CA . ARG A 1 87 ? 26.859 -4.629 -45.219 1.00 57.78 87 ARG A CA 1
ATOM 727 C C . ARG A 1 87 ? 28.356 -4.691 -45.587 1.00 57.78 87 ARG A C 1
ATOM 729 O O . ARG A 1 87 ? 29.195 -4.436 -44.732 1.00 57.78 87 ARG A O 1
ATOM 736 N N . SER A 1 88 ? 28.709 -5.011 -46.832 1.00 54.75 88 SER A N 1
ATOM 737 C CA . SER A 1 88 ? 30.096 -5.292 -47.228 1.00 54.75 88 SER A CA 1
ATOM 738 C C . SER A 1 88 ? 30.591 -4.430 -48.395 1.00 54.75 88 SER A C 1
ATOM 740 O O . SER A 1 88 ? 31.060 -4.977 -49.386 1.00 54.75 88 SER A O 1
ATOM 742 N N . VAL A 1 89 ? 30.496 -3.099 -48.295 1.00 58.12 89 VAL A N 1
ATOM 743 C CA . VAL A 1 89 ? 31.202 -2.149 -49.186 1.00 58.12 89 VAL A CA 1
ATOM 744 C C . VAL A 1 89 ? 31.565 -0.842 -48.459 1.00 58.12 89 VAL A C 1
ATOM 746 O O . VAL A 1 89 ? 31.286 0.230 -48.962 1.00 58.12 89 VAL A O 1
ATOM 749 N N . ASP A 1 90 ? 32.172 -0.911 -47.273 1.00 50.31 90 ASP A N 1
ATOM 750 C CA . ASP A 1 90 ? 32.889 0.233 -46.682 1.00 50.31 90 ASP A CA 1
ATOM 751 C C . ASP A 1 90 ? 34.079 -0.307 -45.870 1.00 50.31 90 ASP A C 1
ATOM 753 O O . ASP A 1 90 ? 33.958 -0.637 -44.688 1.00 50.31 90 ASP A O 1
ATOM 757 N N . GLY A 1 91 ? 35.216 -0.471 -46.548 1.00 44.69 91 GLY A N 1
ATOM 758 C CA . GLY A 1 91 ? 36.503 -0.900 -46.000 1.00 44.69 91 GLY A CA 1
ATOM 759 C C . GLY A 1 91 ? 37.631 -0.537 -46.950 1.00 44.69 91 GLY A C 1
ATOM 760 O O . GLY A 1 91 ? 37.468 -0.818 -48.15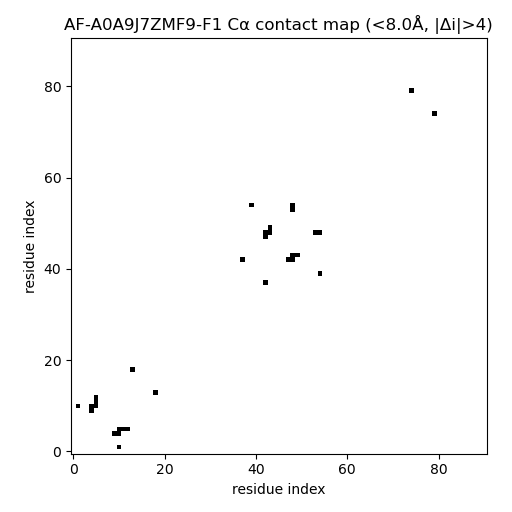8 1.00 44.69 91 GLY A O 1
#

pLDDT: mean 86.07, std 12.01, range [44.69, 98.31]

InterPro domains:
  IPR004018 RPEL repeat [PF02755] (30-49)
  IPR004018 RPEL repeat [SM00707] (2-15)
  IPR004018 RPEL repeat [SM00707] (28-53)

Solvent-accessible surface area (backbone atoms only — not comparable to full-atom values): 6134 Å² total; per-residue (Å²): 112,69,68,61,33,38,76,68,64,73,42,77,94,65,58,70,67,60,54,50,50,51,50,50,50,51,52,51,54,49,51,56,52,64,75,66,55,80,52,71,65,58,36,42,76,70,61,72,57,76,60,100,72,81,74,79,91,86,75,86,74,85,92,66,90,81,84,71,87,65,71,76,80,75,62,48,77,64,58,59,52,55,65,64,68,66,76,78,83,85,130

Nearest PDB structures (foldseek):
  4b1z-assembly1_N  TM=8.991E-01  e=3.119E-04  Mus musculus